Protein AF-A0A7S3ULX8-F1 (afdb_monomer)

Nearest PDB structures (foldseek):
  7aah-assembly1_A  TM=6.183E-01  e=1.134E-03  Homo sapiens

Secondary structure (DSSP, 8-state):
---B--TT-SS-HHHHHHHHHHHHHHHHHHHHHHSTT--HHHHHHHHHHHHHHHSSGGGS-TTEEEESSTTS-EEEEHHHHHHH-----S-B-SS-HHHHHHHHHHHHHHHHHHHHHHHHHH--S-GGGS-HHHHHHB-STT--

Structure (mmCIF, N/CA/C/O backbone):
data_AF-A0A7S3ULX8-F1
#
_entry.id   AF-A0A7S3ULX8-F1
#
loop_
_atom_site.group_PDB
_atom_site.id
_atom_site.type_symbol
_atom_site.label_atom_id
_atom_site.label_alt_id
_atom_site.label_comp_id
_atom_site.label_asym_id
_atom_site.label_entity_id
_atom_site.label_seq_id
_atom_site.pdbx_PDB_ins_code
_atom_site.Cartn_x
_atom_site.Cartn_y
_atom_site.Cartn_z
_atom_site.occupancy
_atom_site.B_iso_or_equiv
_atom_site.auth_seq_id
_atom_site.auth_comp_id
_atom_site.auth_asym_id
_atom_site.auth_atom_id
_atom_site.pdbx_PDB_model_num
ATOM 1 N N . THR A 1 1 ? 19.150 -7.665 5.035 1.00 39.44 1 THR A N 1
ATOM 2 C CA . THR A 1 1 ? 18.406 -7.518 3.768 1.00 39.44 1 THR A CA 1
ATOM 3 C C . THR A 1 1 ? 16.943 -7.687 4.092 1.00 39.44 1 THR A C 1
ATOM 5 O O . THR A 1 1 ? 16.585 -8.679 4.708 1.00 39.44 1 THR A O 1
ATOM 8 N N . TRP A 1 2 ? 16.139 -6.655 3.849 1.00 42.47 2 TRP A N 1
ATOM 9 C CA . TRP A 1 2 ? 14.707 -6.681 4.135 1.00 42.47 2 TRP A CA 1
ATOM 10 C C . TRP A 1 2 ? 14.035 -7.342 2.935 1.00 42.47 2 TRP A C 1
ATOM 12 O O . TRP A 1 2 ? 14.074 -6.782 1.847 1.00 42.47 2 TRP A O 1
ATOM 22 N N . SER A 1 3 ? 13.496 -8.545 3.108 1.00 50.56 3 SER A N 1
ATOM 23 C CA . SER A 1 3 ? 12.646 -9.168 2.094 1.00 50.56 3 SER A CA 1
ATOM 24 C C . SER A 1 3 ? 11.221 -8.703 2.348 1.00 50.56 3 SER A C 1
ATOM 26 O O . SER A 1 3 ? 10.629 -9.061 3.372 1.00 50.56 3 SER A O 1
ATOM 28 N N . CYS A 1 4 ? 10.683 -7.871 1.458 1.00 55.62 4 CYS A N 1
ATOM 29 C CA . CYS A 1 4 ? 9.253 -7.620 1.482 1.00 55.62 4 CYS A CA 1
ATOM 30 C C . CYS A 1 4 ? 8.582 -8.899 1.007 1.00 55.62 4 CYS A C 1
ATOM 32 O O . CYS A 1 4 ? 8.881 -9.388 -0.076 1.00 55.62 4 CYS A O 1
ATOM 34 N N . ALA A 1 5 ? 7.710 -9.457 1.834 1.00 52.78 5 ALA A N 1
ATOM 35 C CA . ALA A 1 5 ? 6.875 -10.579 1.443 1.00 52.78 5 ALA A CA 1
ATOM 36 C C . ALA A 1 5 ? 5.429 -10.092 1.384 1.00 52.78 5 ALA A C 1
ATOM 38 O O . ALA A 1 5 ? 4.630 -10.474 2.241 1.00 52.78 5 ALA A O 1
ATOM 39 N N . PRO A 1 6 ? 5.064 -9.203 0.443 1.00 52.69 6 PRO A N 1
ATOM 40 C CA . PRO A 1 6 ? 3.659 -9.086 0.135 1.00 52.69 6 PRO A CA 1
ATOM 41 C C . PRO A 1 6 ? 3.237 -10.430 -0.468 1.00 52.69 6 PRO A C 1
ATOM 43 O O . PRO A 1 6 ? 3.950 -11.022 -1.281 1.00 52.69 6 PRO A O 1
ATOM 46 N N . ALA A 1 7 ? 2.116 -10.956 0.005 1.00 51.59 7 ALA A N 1
ATOM 47 C CA . ALA A 1 7 ? 1.537 -12.179 -0.514 1.00 51.59 7 ALA A CA 1
ATOM 48 C C . ALA A 1 7 ? 1.473 -12.131 -2.050 1.00 51.59 7 ALA A C 1
ATOM 50 O O . ALA A 1 7 ? 0.890 -11.203 -2.598 1.00 51.59 7 ALA A O 1
ATOM 51 N N . GLN A 1 8 ? 2.121 -13.104 -2.704 1.00 55.31 8 GLN A N 1
ATOM 52 C CA . GLN A 1 8 ? 1.993 -13.460 -4.126 1.00 55.31 8 GLN A CA 1
ATOM 53 C C . GLN A 1 8 ? 1.651 -12.287 -5.066 1.00 55.31 8 GLN A C 1
ATOM 55 O O . GLN A 1 8 ? 0.631 -12.307 -5.752 1.00 55.31 8 GLN A O 1
ATOM 60 N N . LEU A 1 9 ? 2.497 -11.256 -5.102 1.00 63.50 9 LEU A N 1
ATOM 61 C CA . LEU A 1 9 ? 2.408 -10.249 -6.156 1.00 63.50 9 LEU A CA 1
ATOM 62 C C . LEU A 1 9 ? 3.102 -10.792 -7.404 1.00 63.50 9 LEU A C 1
ATOM 64 O O . LEU A 1 9 ? 4.244 -11.233 -7.317 1.00 63.50 9 LEU A O 1
ATOM 68 N N . ASP A 1 10 ? 2.441 -10.728 -8.561 1.00 68.56 10 ASP A N 1
ATOM 69 C CA . ASP A 1 10 ? 3.059 -11.005 -9.869 1.00 68.56 10 ASP A CA 1
ATOM 70 C C . ASP A 1 10 ? 3.913 -9.801 -10.317 1.00 68.56 10 ASP A C 1
ATOM 72 O O . ASP A 1 10 ? 3.664 -9.145 -11.328 1.00 68.56 10 ASP A O 1
ATOM 76 N N . LEU A 1 11 ? 4.869 -9.424 -9.465 1.00 78.38 11 LEU A N 1
ATOM 77 C CA . LEU A 1 11 ? 5.799 -8.313 -9.633 1.00 78.38 11 LEU A CA 1
ATOM 78 C C . LEU A 1 11 ? 7.205 -8.789 -9.262 1.00 78.38 11 LEU A C 1
ATOM 80 O O . LEU A 1 11 ? 7.367 -9.675 -8.426 1.00 78.38 11 LEU A O 1
ATOM 84 N N . ALA A 1 12 ? 8.227 -8.162 -9.846 1.00 82.00 12 ALA A N 1
ATOM 85 C CA . ALA A 1 12 ? 9.597 -8.334 -9.372 1.00 82.00 12 ALA A CA 1
ATOM 86 C C . ALA A 1 12 ? 9.720 -7.895 -7.896 1.00 82.00 12 ALA A C 1
ATOM 88 O O . ALA A 1 12 ? 8.992 -7.006 -7.450 1.00 82.00 12 ALA A O 1
ATOM 89 N N . ASP A 1 13 ? 10.623 -8.519 -7.132 1.00 81.38 13 ASP A N 1
ATOM 90 C CA . ASP A 1 13 ? 10.728 -8.343 -5.671 1.00 81.38 13 ASP A CA 1
ATOM 91 C C . ASP A 1 13 ? 10.905 -6.873 -5.232 1.00 81.38 13 ASP A C 1
ATOM 93 O O . ASP A 1 13 ? 10.345 -6.430 -4.226 1.00 81.38 13 ASP A O 1
ATOM 97 N N . ASP A 1 14 ? 11.667 -6.095 -5.998 1.00 80.69 14 ASP A N 1
ATOM 98 C CA . ASP A 1 14 ? 11.893 -4.658 -5.811 1.00 80.69 14 ASP A CA 1
ATOM 99 C C . ASP A 1 14 ? 10.612 -3.833 -6.024 1.00 80.69 14 ASP A C 1
ATOM 101 O O . ASP A 1 14 ? 10.243 -3.011 -5.176 1.00 80.69 14 ASP A O 1
ATOM 105 N N . LEU A 1 15 ? 9.870 -4.123 -7.094 1.00 85.81 15 LEU A N 1
ATOM 106 C CA . LEU A 1 15 ? 8.564 -3.524 -7.367 1.00 85.81 15 LEU A CA 1
ATOM 107 C C . LEU A 1 15 ? 7.519 -3.927 -6.332 1.00 85.81 15 LEU A C 1
ATOM 109 O O . LEU A 1 15 ? 6.707 -3.094 -5.936 1.00 85.81 15 LEU A O 1
ATOM 113 N N . ALA A 1 16 ? 7.552 -5.168 -5.855 1.00 86.00 16 ALA A N 1
ATOM 114 C CA . ALA A 1 16 ? 6.675 -5.650 -4.798 1.00 86.00 16 ALA A CA 1
ATOM 115 C C . ALA A 1 16 ? 6.927 -4.893 -3.479 1.00 86.00 16 ALA A C 1
ATOM 117 O O . ALA A 1 16 ? 5.981 -4.446 -2.823 1.00 86.00 16 ALA A O 1
ATOM 118 N N . CYS A 1 17 ? 8.198 -4.671 -3.122 1.00 84.88 17 CYS A N 1
ATOM 119 C CA . CYS A 1 17 ? 8.590 -3.820 -1.997 1.00 84.88 17 CYS A CA 1
ATOM 120 C C . CYS A 1 17 ? 8.087 -2.380 -2.155 1.00 84.88 17 CYS A C 1
ATOM 122 O O . CYS A 1 17 ? 7.455 -1.833 -1.244 1.00 84.88 17 CYS A O 1
ATOM 124 N N . SER A 1 18 ? 8.356 -1.772 -3.312 1.00 88.88 18 SER A N 1
ATOM 125 C CA . SER A 1 18 ? 7.958 -0.396 -3.609 1.00 88.88 18 SER A CA 1
ATOM 126 C C . SER A 1 18 ? 6.435 -0.229 -3.561 1.00 88.88 18 SER A C 1
ATOM 128 O O . SER A 1 18 ? 5.925 0.663 -2.875 1.00 88.88 18 SER A O 1
ATOM 130 N N . ALA A 1 19 ? 5.694 -1.154 -4.180 1.00 89.88 19 ALA A N 1
ATOM 131 C CA . ALA A 1 19 ? 4.239 -1.183 -4.147 1.00 89.88 19 ALA A CA 1
ATOM 132 C C . ALA A 1 19 ? 3.715 -1.292 -2.713 1.00 89.88 19 ALA A C 1
ATOM 134 O O . ALA A 1 19 ? 2.845 -0.517 -2.312 1.00 89.88 19 ALA A O 1
ATOM 135 N N . CYS A 1 20 ? 4.270 -2.195 -1.901 1.00 89.50 20 CYS A N 1
ATOM 136 C CA . CYS A 1 20 ? 3.836 -2.336 -0.518 1.00 89.50 20 CYS A CA 1
ATOM 137 C C . CYS A 1 20 ? 4.065 -1.055 0.297 1.00 89.50 20 CYS A C 1
ATOM 139 O O . CYS A 1 20 ? 3.160 -0.600 1.005 1.00 89.50 20 CYS A O 1
ATOM 141 N N . SER A 1 21 ? 5.239 -0.428 0.168 1.00 89.06 21 SER A N 1
ATOM 142 C CA . SER A 1 21 ? 5.529 0.844 0.840 1.00 89.06 21 SER A CA 1
ATOM 143 C C . SER A 1 21 ? 4.508 1.918 0.442 1.00 89.06 21 SER A C 1
ATOM 145 O O . SER A 1 21 ? 3.877 2.548 1.300 1.00 89.06 21 SER A O 1
ATOM 147 N N . PHE A 1 22 ? 4.234 2.046 -0.858 1.00 89.31 22 PHE A N 1
ATOM 148 C CA . PHE A 1 22 ? 3.279 3.016 -1.388 1.00 89.31 22 PHE A CA 1
ATOM 149 C C . PHE A 1 22 ? 1.849 2.763 -0.879 1.00 89.31 22 PHE A C 1
ATOM 151 O O . PHE A 1 22 ? 1.180 3.678 -0.379 1.00 89.31 22 PHE A O 1
ATOM 158 N N . VAL A 1 23 ? 1.382 1.511 -0.943 1.00 90.94 23 VAL A N 1
ATOM 159 C CA . VAL A 1 23 ? 0.063 1.099 -0.443 1.00 90.94 23 VAL A CA 1
ATOM 160 C C . VAL A 1 23 ? -0.056 1.358 1.055 1.00 90.94 23 VAL A C 1
ATOM 162 O O . VAL A 1 23 ? -1.022 1.988 1.497 1.00 90.94 23 VAL A O 1
ATOM 165 N N . SER A 1 24 ? 0.926 0.923 1.845 1.00 91.06 24 SER A N 1
ATOM 166 C CA . SER A 1 24 ? 0.898 1.063 3.304 1.00 91.06 24 SER A CA 1
ATOM 167 C C . SER A 1 24 ? 0.843 2.536 3.723 1.00 91.06 24 SER A C 1
ATOM 169 O O . SER A 1 24 ? 0.092 2.908 4.634 1.00 91.06 24 SER A O 1
ATOM 171 N N . ARG A 1 25 ? 1.551 3.414 2.999 1.00 89.19 25 ARG A N 1
ATOM 172 C CA . ARG A 1 25 ? 1.479 4.867 3.180 1.00 89.19 25 ARG A CA 1
ATOM 173 C C . ARG A 1 25 ? 0.088 5.410 2.858 1.00 89.19 25 ARG A C 1
ATOM 175 O O . ARG A 1 25 ? -0.437 6.186 3.662 1.00 89.19 25 ARG A O 1
ATOM 182 N N . SER A 1 26 ? -0.516 5.008 1.739 1.00 89.62 26 SER A N 1
ATOM 183 C CA . SER A 1 26 ? -1.876 5.422 1.354 1.00 89.62 26 SER A CA 1
ATOM 184 C C . SER A 1 26 ? -2.912 5.012 2.410 1.00 89.62 26 SER A C 1
ATOM 186 O O . SER A 1 26 ? -3.654 5.855 2.930 1.00 89.62 26 SER A O 1
ATOM 188 N N . MET A 1 27 ? -2.880 3.744 2.837 1.00 91.25 27 MET A N 1
ATOM 189 C CA . MET A 1 27 ? -3.739 3.219 3.902 1.00 91.25 27 MET A CA 1
ATOM 190 C C . MET A 1 27 ? -3.560 4.000 5.205 1.00 91.25 27 MET A C 1
ATOM 192 O O . MET A 1 27 ? -4.539 4.467 5.791 1.00 91.25 27 MET A O 1
ATOM 196 N N . ARG A 1 28 ? -2.311 4.222 5.640 1.00 91.00 28 ARG A N 1
ATOM 197 C CA . ARG A 1 28 ? -2.006 4.996 6.852 1.00 91.00 28 ARG A CA 1
ATOM 198 C C . ARG A 1 28 ? -2.611 6.395 6.800 1.00 91.00 28 ARG A C 1
ATOM 200 O O . ARG A 1 28 ? -3.170 6.848 7.800 1.00 91.00 28 ARG A O 1
ATOM 207 N N . LEU A 1 29 ? -2.490 7.099 5.674 1.00 89.25 29 LEU A N 1
ATOM 208 C CA . LEU A 1 29 ? -3.024 8.455 5.518 1.00 89.25 29 LEU A CA 1
ATOM 209 C C . LEU A 1 29 ? -4.558 8.473 5.591 1.00 89.25 29 LEU A C 1
ATOM 211 O O . LEU A 1 29 ? -5.134 9.308 6.301 1.00 89.25 29 LEU A O 1
ATOM 215 N N . LEU A 1 30 ? -5.226 7.523 4.934 1.00 90.81 30 LEU A N 1
ATOM 216 C CA . LEU A 1 30 ? -6.686 7.400 4.968 1.00 90.81 30 LEU A CA 1
ATOM 217 C C . LEU A 1 30 ? -7.202 7.033 6.363 1.00 90.81 30 LEU A C 1
ATOM 219 O O . LEU A 1 30 ? -8.062 7.733 6.904 1.00 90.81 30 LEU A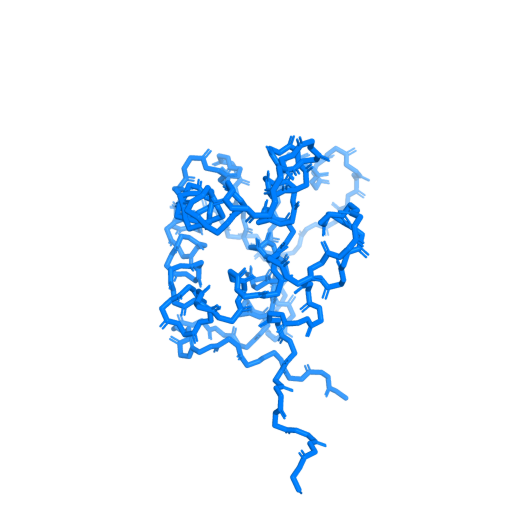 O 1
ATOM 223 N N . LEU A 1 31 ? -6.625 6.012 6.996 1.00 91.06 31 LEU A N 1
ATOM 224 C CA . LEU A 1 31 ? -6.982 5.610 8.357 1.00 91.06 31 LEU A CA 1
ATOM 225 C C . LEU A 1 31 ? -6.732 6.747 9.360 1.00 91.06 31 LEU A C 1
ATOM 227 O O . LEU A 1 31 ? -7.594 7.064 10.178 1.00 91.06 31 LEU A O 1
ATOM 231 N N . SER A 1 32 ? -5.579 7.418 9.275 1.00 88.75 32 SER A N 1
ATOM 232 C CA . SER A 1 32 ? -5.211 8.533 10.160 1.00 88.75 32 SER A CA 1
ATOM 233 C C . SER A 1 32 ? -6.163 9.720 10.040 1.00 88.75 32 SER A C 1
ATOM 235 O O . SER A 1 32 ? -6.533 10.309 11.056 1.00 88.75 32 SER A O 1
ATOM 237 N N . SER A 1 33 ? -6.562 10.080 8.818 1.00 88.81 33 SER A N 1
ATOM 238 C CA . SER A 1 33 ? -7.432 11.237 8.579 1.00 88.81 33 SER A CA 1
ATOM 239 C C . SER A 1 33 ? -8.885 10.971 8.971 1.00 88.81 33 SER A C 1
ATOM 241 O O . SER A 1 33 ? -9.540 11.860 9.513 1.00 88.81 33 SER A O 1
ATOM 243 N N . LYS A 1 34 ? -9.390 9.752 8.746 1.00 89.12 34 LYS A N 1
ATOM 244 C CA . LYS A 1 34 ? -10.813 9.428 8.924 1.00 89.12 34 LYS A CA 1
ATOM 245 C C . LYS A 1 34 ? -11.155 8.804 10.279 1.00 89.12 34 LYS A C 1
ATOM 247 O O . LYS A 1 34 ? -12.296 8.926 10.715 1.00 89.12 34 LYS A O 1
ATOM 252 N N . LEU A 1 35 ? -10.189 8.199 10.979 1.00 87.25 35 LEU A N 1
ATOM 253 C CA . LEU A 1 35 ? -10.419 7.540 12.276 1.00 87.25 35 LEU A CA 1
ATOM 254 C C . LEU A 1 35 ? -9.908 8.331 13.489 1.00 87.25 35 LEU A C 1
ATOM 256 O O . LEU A 1 35 ? -10.016 7.849 14.615 1.00 87.25 35 LEU A O 1
ATOM 260 N N . LYS A 1 36 ? -9.374 9.547 13.292 1.00 77.12 36 LYS A N 1
ATOM 261 C CA . LYS A 1 36 ? -8.743 10.365 14.349 1.00 77.12 36 LYS A CA 1
ATOM 262 C C . LYS A 1 36 ? -9.610 10.552 15.603 1.00 77.12 36 LYS A C 1
ATOM 264 O O . LYS A 1 36 ? -9.070 10.558 16.703 1.00 77.12 36 LYS A O 1
ATOM 269 N N . TYR A 1 37 ? -10.925 10.691 15.433 1.00 75.06 37 TYR A N 1
ATOM 270 C CA . TYR A 1 37 ? -11.879 11.000 16.508 1.00 75.06 37 TYR A CA 1
ATOM 271 C C . TYR A 1 37 ? -12.949 9.919 16.697 1.00 75.06 37 TYR A C 1
ATOM 273 O O . TYR A 1 37 ? -13.985 10.173 17.304 1.00 75.06 37 TYR A O 1
ATOM 281 N N . LYS A 1 38 ? -12.730 8.724 16.139 1.00 78.56 38 LYS A N 1
ATOM 282 C CA . LYS A 1 38 ? -13.711 7.638 16.186 1.00 78.56 38 LYS A CA 1
ATOM 283 C C . LYS A 1 38 ? -13.532 6.785 17.434 1.00 78.56 38 LYS A C 1
ATOM 285 O O . LYS A 1 38 ? -12.404 6.475 17.830 1.00 78.56 38 LYS A O 1
ATOM 290 N N . ASN A 1 39 ? -14.653 6.411 18.048 1.00 77.62 39 ASN A N 1
ATOM 291 C CA . ASN A 1 39 ? -14.655 5.495 19.184 1.00 77.62 39 ASN A CA 1
ATOM 292 C C . ASN A 1 39 ? -14.323 4.059 18.720 1.00 77.62 39 ASN A C 1
ATOM 294 O O . ASN A 1 39 ? -14.257 3.771 17.524 1.00 77.62 39 ASN A O 1
ATOM 298 N N . LYS A 1 40 ? -14.067 3.145 19.663 1.00 76.06 40 LYS A N 1
ATOM 299 C CA . LYS A 1 40 ? -13.604 1.785 19.341 1.00 76.06 40 LYS A CA 1
ATOM 300 C C . LYS A 1 40 ? -14.615 0.990 18.502 1.00 76.06 40 LYS A C 1
ATOM 302 O O . LYS A 1 40 ? -14.192 0.310 17.574 1.00 76.06 40 LYS A O 1
ATOM 307 N N . SER A 1 41 ? -15.913 1.099 18.790 1.00 80.62 41 SER A N 1
ATOM 308 C CA . SER A 1 41 ? -16.964 0.368 18.066 1.00 80.62 41 SER A CA 1
ATOM 309 C C . SER A 1 41 ? -17.158 0.865 16.630 1.00 80.62 41 SER A C 1
ATOM 311 O O . SER A 1 41 ? -17.548 0.091 15.764 1.00 80.62 41 SER A O 1
ATOM 313 N N . GLU A 1 42 ? -16.838 2.128 16.344 1.00 83.19 42 GLU A N 1
ATOM 314 C CA . GLU A 1 42 ? -16.872 2.677 14.986 1.00 83.19 42 GLU A CA 1
ATOM 315 C C . GLU A 1 42 ? -15.604 2.372 14.174 1.00 83.19 42 GLU A C 1
ATOM 317 O O . GLU A 1 42 ? -15.635 2.455 12.944 1.00 83.19 42 GLU A O 1
ATOM 322 N N . LYS A 1 43 ? -14.471 2.075 14.821 1.00 84.75 43 LYS A N 1
ATOM 323 C CA . LYS A 1 43 ? -13.178 1.933 14.135 1.00 84.75 43 LYS A CA 1
ATOM 324 C C . LYS A 1 43 ? -13.137 0.738 13.186 1.00 84.75 43 LYS A C 1
ATOM 326 O O . LYS A 1 43 ? -12.714 0.925 12.052 1.00 84.75 43 LYS A O 1
ATOM 331 N N . GLY A 1 44 ? -13.590 -0.440 13.613 1.00 86.81 44 GLY A N 1
ATOM 332 C CA . GLY A 1 44 ? -13.504 -1.673 12.821 1.00 86.81 44 GLY A CA 1
ATOM 333 C C . GLY A 1 44 ? -14.246 -1.608 11.480 1.00 86.81 44 GLY A C 1
ATOM 334 O O . GLY A 1 44 ? -13.610 -1.711 10.427 1.00 86.81 44 GLY A O 1
ATOM 335 N N . PRO A 1 45 ? -15.572 -1.357 11.474 1.00 89.19 45 PRO A N 1
ATOM 336 C CA . PRO A 1 45 ? -16.349 -1.275 10.236 1.00 89.19 45 PRO A CA 1
ATOM 337 C C . PRO A 1 45 ? -15.863 -0.168 9.292 1.00 89.19 45 PRO A C 1
ATOM 339 O O . PRO A 1 45 ? -15.791 -0.363 8.077 1.00 89.19 45 PRO A O 1
ATOM 342 N N . ASN A 1 46 ? -15.477 0.991 9.840 1.00 90.19 46 ASN A N 1
ATOM 343 C CA . ASN A 1 46 ? -14.935 2.078 9.029 1.00 90.19 46 ASN A CA 1
ATOM 344 C C . ASN A 1 46 ? -13.541 1.749 8.486 1.00 90.19 46 ASN A C 1
ATOM 346 O O . ASN A 1 46 ? -13.243 2.132 7.359 1.00 90.19 46 ASN A O 1
ATOM 350 N N . ALA A 1 47 ? -12.698 1.035 9.238 1.00 92.50 47 ALA A N 1
ATOM 351 C CA . ALA A 1 47 ? -11.378 0.626 8.774 1.00 92.50 47 ALA A CA 1
ATOM 352 C C . ALA A 1 47 ? -11.481 -0.243 7.517 1.00 92.50 47 ALA A C 1
ATOM 354 O O . ALA A 1 47 ? -10.866 0.115 6.521 1.00 92.50 47 ALA A O 1
ATOM 355 N N . ARG A 1 48 ? -12.322 -1.289 7.507 1.00 94.25 48 ARG A N 1
ATOM 356 C CA . ARG A 1 48 ? -12.528 -2.139 6.311 1.00 94.25 48 ARG A CA 1
ATOM 357 C C . ARG A 1 48 ? -12.908 -1.326 5.080 1.00 94.25 48 ARG A C 1
ATOM 359 O O . ARG A 1 48 ? -12.273 -1.421 4.032 1.00 94.25 48 ARG A O 1
ATOM 366 N N . LYS A 1 49 ? -13.904 -0.447 5.226 1.00 93.81 49 LYS A N 1
ATOM 367 C CA . LYS A 1 49 ? -14.330 0.435 4.134 1.00 93.81 49 LYS A CA 1
ATOM 368 C C . LYS A 1 49 ? -13.180 1.318 3.640 1.00 93.81 49 LYS A C 1
ATOM 370 O O . LYS A 1 49 ? -12.967 1.424 2.437 1.00 93.81 49 LYS A O 1
ATOM 375 N N . LEU A 1 50 ? -12.434 1.934 4.557 1.00 93.69 50 LEU A N 1
ATOM 376 C CA . LEU A 1 50 ? -11.315 2.818 4.226 1.00 93.69 50 LEU A CA 1
ATOM 377 C C . LEU A 1 50 ? -10.153 2.081 3.561 1.00 93.69 50 LEU A C 1
ATOM 379 O O . LEU A 1 50 ? -9.509 2.653 2.688 1.00 93.69 50 LEU A O 1
ATOM 383 N N . LEU A 1 51 ? -9.896 0.836 3.958 1.00 93.75 51 LEU A N 1
ATOM 384 C CA . LEU A 1 51 ? -8.883 -0.022 3.355 1.00 93.75 51 LEU A CA 1
ATOM 385 C C . LEU 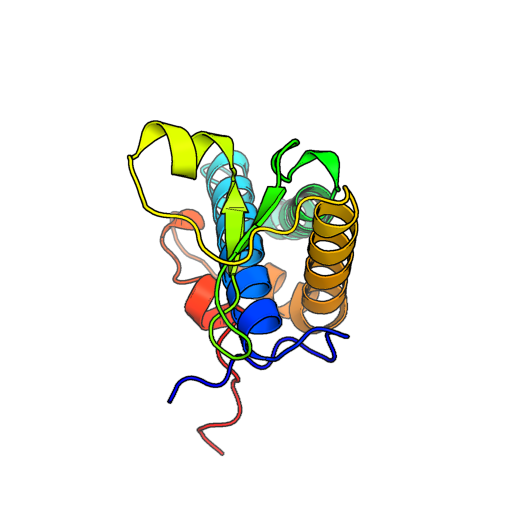A 1 51 ? -9.242 -0.347 1.905 1.00 93.75 51 LEU A C 1
ATOM 387 O O . LEU A 1 51 ? -8.441 -0.098 1.010 1.00 93.75 51 LEU A O 1
ATOM 391 N N . ARG A 1 52 ? -10.476 -0.790 1.645 1.00 93.00 52 ARG A N 1
ATOM 392 C CA . ARG A 1 52 ? -10.949 -1.034 0.273 1.00 93.00 52 ARG A CA 1
ATOM 393 C C . ARG A 1 52 ? -10.979 0.261 -0.555 1.00 93.00 52 ARG A C 1
ATOM 395 O O . ARG A 1 52 ? -10.609 0.248 -1.725 1.00 93.00 52 ARG A O 1
ATOM 402 N N . ASP A 1 53 ? -11.329 1.396 0.057 1.00 92.19 53 ASP A N 1
ATOM 403 C CA . ASP A 1 53 ? -11.238 2.721 -0.574 1.00 92.19 53 ASP A CA 1
ATOM 404 C C . ASP A 1 53 ? -9.793 3.160 -0.867 1.00 92.19 53 ASP A C 1
ATOM 406 O O . ASP A 1 53 ? -9.604 4.004 -1.742 1.00 92.19 53 ASP A O 1
ATOM 410 N N . ALA A 1 54 ? -8.793 2.650 -0.141 1.00 91.94 54 ALA A N 1
ATOM 411 C CA . ALA A 1 54 ? -7.374 2.929 -0.377 1.00 91.94 54 ALA A CA 1
ATOM 412 C C . ALA A 1 54 ? -6.827 2.182 -1.601 1.00 91.94 54 ALA A C 1
ATOM 414 O O . ALA A 1 54 ? -5.882 2.665 -2.218 1.00 91.94 54 ALA A O 1
ATOM 415 N N . CYS A 1 55 ? -7.443 1.049 -1.956 1.00 93.31 55 CYS A N 1
ATOM 416 C CA . CYS A 1 55 ? -7.074 0.232 -3.113 1.00 93.31 55 CYS A CA 1
ATOM 417 C C . CYS A 1 55 ? -7.772 0.635 -4.414 1.00 93.31 55 CYS A C 1
ATOM 419 O O . CYS A 1 55 ? -7.567 0.002 -5.447 1.00 93.31 55 CYS A O 1
ATOM 421 N N . LYS A 1 56 ? -8.633 1.658 -4.396 1.00 92.06 56 LYS A N 1
ATOM 422 C CA . LYS A 1 56 ? -9.235 2.156 -5.633 1.00 92.06 56 LYS A CA 1
ATOM 423 C C . LYS A 1 56 ? -8.158 2.776 -6.514 1.00 92.06 56 LYS A C 1
ATOM 425 O O . LYS A 1 56 ? -7.291 3.502 -6.044 1.00 92.06 56 LYS A O 1
ATOM 430 N N . GLU A 1 57 ? -8.247 2.511 -7.809 1.00 90.06 57 GLU A N 1
ATOM 431 C CA . GLU A 1 57 ? -7.236 2.935 -8.775 1.00 90.06 57 GLU A CA 1
ATOM 432 C C . GLU A 1 57 ? -7.061 4.465 -8.817 1.00 90.06 57 GLU A C 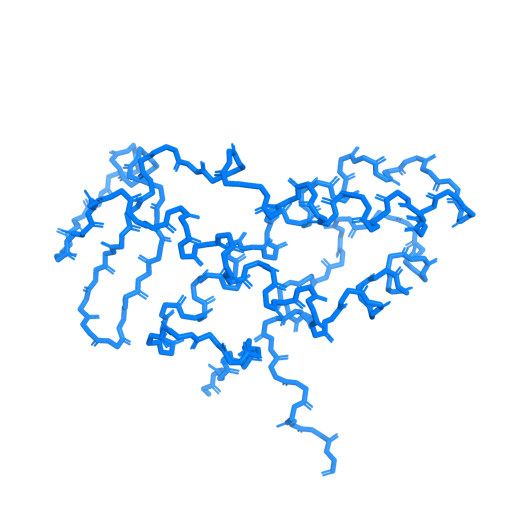1
ATOM 434 O O . GLU A 1 57 ? -5.963 4.976 -9.032 1.00 90.06 57 GLU A O 1
ATOM 439 N N . ASP A 1 58 ? -8.140 5.216 -8.579 1.00 88.81 58 ASP A N 1
ATOM 440 C CA . ASP A 1 58 ? -8.187 6.686 -8.479 1.00 88.81 58 ASP A CA 1
ATOM 441 C C . ASP A 1 58 ? -7.475 7.268 -7.249 1.00 88.81 58 ASP A C 1
ATOM 443 O O . ASP A 1 58 ? -7.331 8.485 -7.145 1.00 88.81 58 ASP A O 1
ATOM 447 N N . ARG A 1 59 ? -6.986 6.421 -6.336 1.00 89.38 59 ARG A N 1
ATOM 4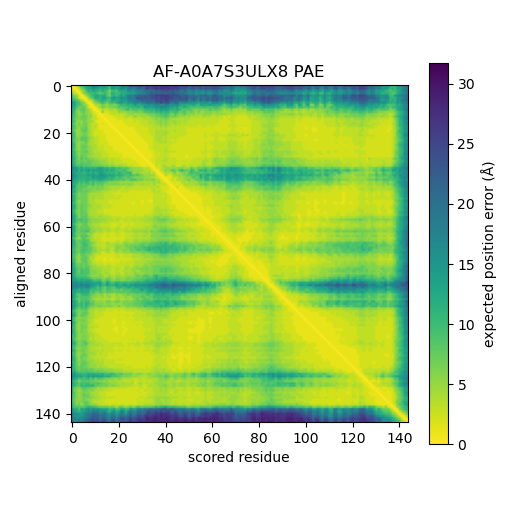48 C CA . ARG A 1 59 ? -6.119 6.833 -5.225 1.00 89.38 59 ARG A CA 1
ATOM 449 C C . ARG A 1 59 ? -4.663 6.989 -5.615 1.00 89.38 59 ARG A C 1
ATOM 451 O O . ARG A 1 59 ? -3.924 7.640 -4.879 1.00 89.38 59 ARG A O 1
ATOM 458 N N . TYR A 1 60 ? -4.252 6.374 -6.715 1.00 90.19 60 TYR A N 1
ATOM 459 C CA . TYR A 1 60 ? -2.878 6.442 -7.184 1.00 90.19 60 TYR A CA 1
ATOM 460 C C . TYR A 1 60 ? -2.697 7.629 -8.135 1.00 90.19 60 TYR A C 1
ATOM 462 O O . TYR A 1 60 ? -3.643 7.974 -8.853 1.00 90.19 60 TYR A O 1
ATOM 470 N N . PRO A 1 61 ? -1.499 8.244 -8.164 1.00 90.25 61 PRO A N 1
ATOM 471 C CA . PRO A 1 61 ? -1.182 9.320 -9.093 1.00 90.25 61 PRO A CA 1
ATOM 472 C C . PRO A 1 61 ? -1.546 8.964 -10.533 1.00 90.25 61 PRO A C 1
ATOM 474 O O . PRO A 1 61 ? -1.312 7.844 -10.989 1.00 90.25 61 PRO A O 1
ATOM 477 N N . SER A 1 62 ? -2.102 9.927 -11.268 1.00 90.00 62 SER A N 1
ATOM 478 C CA . SER A 1 62 ? -2.439 9.739 -12.684 1.00 90.00 62 SER A CA 1
ATOM 479 C C . SER A 1 62 ? -1.198 9.493 -13.545 1.00 90.00 62 SER A C 1
ATOM 481 O O . SER A 1 62 ? -1.290 8.786 -14.543 1.00 90.00 62 SER A O 1
ATOM 483 N N . GLN A 1 63 ? -0.049 10.036 -13.134 1.00 90.31 63 GLN A N 1
ATOM 484 C CA . GLN A 1 63 ? 1.253 9.863 -13.780 1.00 90.31 63 GLN A CA 1
ATOM 485 C C . GLN A 1 63 ? 2.167 8.947 -12.956 1.00 90.31 63 GLN A C 1
ATOM 487 O O . GLN A 1 63 ? 3.337 9.251 -12.730 1.00 90.31 63 GLN A O 1
ATOM 492 N N . LEU A 1 64 ? 1.621 7.832 -12.467 1.00 92.56 64 LEU A N 1
ATOM 493 C CA . LEU A 1 64 ? 2.421 6.817 -11.796 1.00 92.56 64 LEU A CA 1
ATOM 494 C C . LEU A 1 64 ? 3.337 6.117 -12.812 1.00 92.56 64 LEU A C 1
ATOM 496 O O . LEU A 1 64 ? 2.868 5.619 -13.836 1.00 92.56 64 LEU A O 1
ATOM 500 N N . ALA A 1 65 ? 4.630 6.069 -12.512 1.00 92.56 65 ALA A N 1
ATOM 501 C CA . ALA A 1 65 ? 5.659 5.466 -13.347 1.00 92.56 65 ALA A CA 1
ATOM 502 C C . ALA A 1 65 ? 6.458 4.423 -12.565 1.00 92.56 65 ALA A C 1
ATOM 504 O O . ALA A 1 65 ? 6.464 4.423 -11.336 1.00 92.56 65 ALA A O 1
ATOM 505 N N . VAL A 1 66 ? 7.155 3.558 -13.296 1.00 92.44 66 VAL A N 1
ATOM 506 C CA . VAL A 1 66 ? 8.240 2.727 -12.770 1.00 92.44 66 VAL A CA 1
ATOM 507 C C . VAL A 1 66 ? 9.561 3.302 -13.258 1.00 92.44 66 VAL A C 1
ATOM 509 O O . VAL A 1 66 ? 9.669 3.660 -14.428 1.00 92.44 66 VAL A O 1
ATOM 512 N N . ILE A 1 67 ? 10.557 3.403 -12.384 1.00 91.56 67 ILE A N 1
ATOM 513 C CA . ILE A 1 67 ? 11.903 3.887 -12.723 1.00 91.56 67 ILE A CA 1
ATOM 514 C C . ILE A 1 67 ? 12.962 2.924 -12.187 1.00 91.56 67 ILE A C 1
ATOM 516 O O . ILE A 1 67 ? 12.662 2.135 -11.295 1.00 91.56 67 ILE A O 1
ATOM 520 N N . GLY A 1 68 ? 14.194 3.013 -12.691 1.00 89.25 68 GLY A N 1
ATOM 521 C CA . GLY A 1 68 ? 15.344 2.272 -12.166 1.00 89.25 68 GLY A CA 1
ATOM 522 C C . GLY A 1 68 ? 15.747 1.037 -12.978 1.00 89.25 68 GLY A C 1
ATOM 523 O O . GLY A 1 68 ? 15.072 0.610 -13.913 1.00 89.25 68 GLY A O 1
ATOM 524 N N . ASP A 1 69 ? 16.909 0.482 -12.639 1.00 87.44 69 ASP A N 1
ATOM 525 C CA . ASP 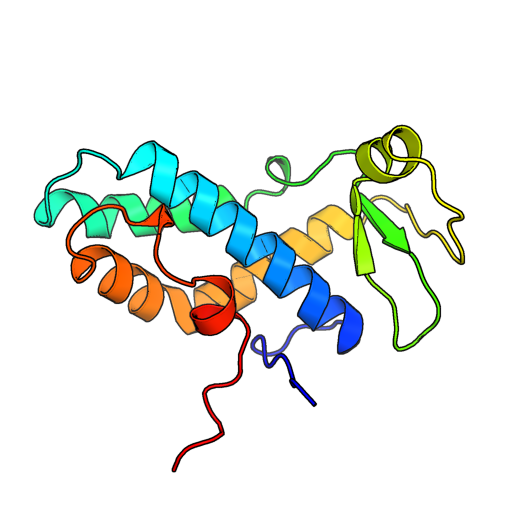A 1 69 ? 17.443 -0.739 -13.252 1.00 87.44 69 ASP A CA 1
ATOM 526 C C . ASP A 1 69 ? 16.752 -1.997 -12.695 1.00 87.44 69 ASP A C 1
ATOM 528 O O . ASP A 1 69 ? 16.265 -1.965 -11.563 1.00 87.44 69 ASP A O 1
ATOM 532 N N . PRO A 1 70 ? 16.750 -3.129 -13.428 1.00 81.19 70 PRO A N 1
ATOM 533 C CA . PRO A 1 70 ? 16.259 -4.404 -12.905 1.00 81.19 70 PRO A CA 1
ATOM 534 C C . PRO A 1 70 ? 16.889 -4.756 -11.546 1.00 81.19 70 PRO A C 1
ATOM 536 O O . PRO A 1 70 ? 18.114 -4.752 -11.402 1.00 81.19 70 PRO A O 1
ATOM 539 N N . GLY A 1 71 ? 16.058 -5.059 -10.546 1.00 80.38 71 GLY A N 1
ATOM 540 C CA . GLY A 1 71 ? 16.485 -5.316 -9.165 1.00 80.38 71 GLY A CA 1
ATOM 541 C C . GLY A 1 71 ? 16.606 -4.059 -8.291 1.00 80.38 71 GLY A C 1
ATOM 542 O O . GLY A 1 71 ? 16.981 -4.164 -7.121 1.00 80.38 71 GLY A O 1
ATOM 543 N N . LYS A 1 72 ? 16.326 -2.874 -8.846 1.00 85.56 72 LYS A N 1
ATOM 544 C CA . LYS A 1 72 ? 16.244 -1.575 -8.157 1.00 85.56 72 LYS A CA 1
ATOM 545 C C . LYS A 1 72 ? 15.078 -0.725 -8.676 1.00 85.56 72 LYS A C 1
ATOM 547 O O . LYS A 1 72 ? 15.145 0.502 -8.633 1.00 85.56 72 LYS A O 1
ATOM 552 N N . GLN A 1 73 ? 14.051 -1.363 -9.216 1.00 89.19 73 GLN A N 1
ATOM 553 C CA . GLN A 1 73 ? 12.895 -0.692 -9.772 1.00 89.19 73 GLN A CA 1
ATOM 554 C C . GLN A 1 73 ? 11.952 -0.217 -8.667 1.00 89.19 73 GLN A C 1
ATOM 556 O O . GLN A 1 73 ? 11.737 -0.904 -7.667 1.00 89.19 73 GLN A O 1
ATOM 561 N N . GLU A 1 74 ? 11.346 0.950 -8.866 1.00 90.44 74 GLU A N 1
ATOM 562 C CA . GLU A 1 74 ? 10.386 1.519 -7.921 1.00 90.44 74 GLU A CA 1
ATOM 563 C C . GLU A 1 74 ? 9.232 2.242 -8.619 1.00 90.44 74 GLU A C 1
ATOM 565 O O . GLU A 1 74 ? 9.396 2.822 -9.694 1.00 90.44 74 GLU A O 1
ATOM 570 N N . PHE A 1 75 ? 8.059 2.215 -7.982 1.00 91.56 75 PHE A N 1
ATOM 571 C CA . PHE A 1 75 ? 6.907 3.027 -8.350 1.00 91.56 75 PHE A CA 1
ATOM 572 C C . PHE A 1 75 ? 7.070 4.455 -7.827 1.00 91.56 75 PHE A C 1
ATOM 574 O O . PHE A 1 75 ? 7.282 4.671 -6.633 1.00 91.56 75 PHE A O 1
ATOM 581 N N . VAL A 1 76 ? 6.885 5.439 -8.704 1.00 91.12 76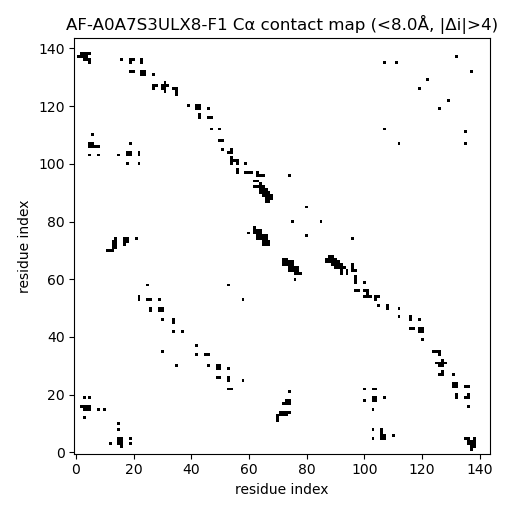 VAL A N 1
ATOM 582 C CA . VAL A 1 76 ? 7.014 6.866 -8.383 1.00 91.12 76 VAL A CA 1
ATOM 583 C C . VAL A 1 76 ? 5.891 7.687 -9.003 1.00 91.12 76 VAL A C 1
ATOM 585 O O . VAL A 1 76 ? 5.381 7.362 -10.075 1.00 91.12 76 VAL A O 1
ATOM 588 N N . ASP A 1 77 ? 5.524 8.786 -8.346 1.00 91.06 77 ASP A N 1
ATOM 589 C CA . ASP A 1 77 ? 4.752 9.845 -8.993 1.00 91.06 77 ASP A CA 1
ATOM 590 C C . ASP A 1 77 ? 5.696 10.670 -9.873 1.00 91.06 77 ASP A C 1
ATOM 592 O O . ASP A 1 77 ? 6.616 11.326 -9.379 1.00 91.06 77 ASP A O 1
ATOM 596 N N . PHE A 1 78 ? 5.482 10.634 -11.186 1.00 89.31 78 PHE A N 1
ATOM 597 C CA . PHE A 1 78 ? 6.308 11.378 -12.127 1.00 89.31 78 PHE A CA 1
ATOM 598 C C . PHE A 1 78 ? 6.303 12.886 -11.865 1.00 89.31 78 PHE A C 1
ATOM 600 O O . PHE A 1 78 ? 7.343 13.523 -12.032 1.00 89.31 78 PHE A O 1
ATOM 607 N N . GLN A 1 79 ? 5.180 13.468 -11.425 1.00 88.94 79 GLN A N 1
ATOM 608 C CA . GLN A 1 79 ? 5.144 14.899 -11.110 1.00 88.94 79 GLN A CA 1
ATOM 609 C C . GLN A 1 79 ? 6.059 15.219 -9.932 1.00 88.94 79 GLN A C 1
ATOM 611 O O . GLN A 1 79 ? 6.832 16.173 -10.004 1.00 88.94 79 GLN A O 1
ATOM 616 N N . ASP A 1 80 ? 6.031 14.399 -8.880 1.00 88.25 80 ASP A N 1
ATOM 617 C CA . ASP A 1 80 ? 6.909 14.579 -7.722 1.00 88.25 80 ASP A CA 1
ATOM 618 C C . ASP A 1 80 ? 8.384 14.434 -8.108 1.00 88.25 80 ASP A C 1
ATOM 620 O O . ASP A 1 80 ? 9.220 15.209 -7.641 1.00 88.25 80 ASP A O 1
ATOM 624 N N . VAL A 1 81 ? 8.722 13.486 -8.983 1.00 88.25 81 VAL A N 1
ATOM 625 C CA . VAL A 1 81 ? 10.102 13.302 -9.459 1.00 88.25 81 VAL A CA 1
ATOM 626 C C . VAL A 1 81 ? 10.584 14.517 -10.255 1.00 88.25 81 VAL A C 1
ATOM 628 O O . VAL A 1 81 ? 11.682 15.018 -10.008 1.00 88.25 81 VAL A O 1
ATOM 631 N N . MET A 1 82 ? 9.753 15.038 -11.161 1.00 86.75 82 MET A N 1
ATOM 632 C CA . MET A 1 82 ? 10.084 16.233 -11.943 1.00 86.75 82 MET A CA 1
ATOM 633 C C . MET A 1 82 ? 10.199 17.487 -11.066 1.00 86.75 82 MET A C 1
ATOM 635 O O . MET A 1 82 ? 11.093 18.302 -11.282 1.00 86.75 82 MET A O 1
ATOM 639 N N . ASN A 1 83 ? 9.336 17.627 -10.056 1.00 88.75 83 ASN A N 1
ATOM 640 C CA . ASN A 1 83 ? 9.331 18.772 -9.142 1.00 88.75 83 ASN A CA 1
ATOM 641 C C . ASN A 1 83 ? 10.540 18.791 -8.198 1.00 88.75 83 ASN A C 1
ATOM 643 O O . ASN A 1 83 ? 11.036 19.864 -7.861 1.00 88.75 83 ASN A O 1
ATOM 647 N N . ASN A 1 84 ? 11.010 17.621 -7.758 1.00 85.12 84 ASN A N 1
ATOM 648 C CA . ASN A 1 84 ? 12.112 17.521 -6.799 1.00 85.12 84 ASN A CA 1
ATOM 649 C C . ASN A 1 84 ? 13.503 17.544 -7.450 1.00 85.12 84 ASN A C 1
ATOM 651 O O . ASN A 1 84 ? 14.493 17.653 -6.732 1.00 85.12 84 ASN A O 1
ATOM 655 N N . GLY A 1 85 ? 13.579 17.485 -8.785 1.00 75.19 85 GLY A N 1
ATOM 656 C CA . GLY A 1 85 ? 14.833 17.504 -9.531 1.00 75.19 85 GLY A CA 1
ATOM 657 C C . GLY A 1 85 ? 15.642 16.223 -9.319 1.00 75.19 85 GLY A C 1
ATOM 658 O O . GLY A 1 85 ? 16.334 16.059 -8.319 1.00 75.19 85 GLY A O 1
ATOM 659 N N . GLY A 1 86 ? 15.591 15.311 -10.289 1.00 71.19 86 GLY A N 1
ATOM 660 C CA . GLY A 1 86 ? 16.353 14.067 -10.255 1.00 71.19 86 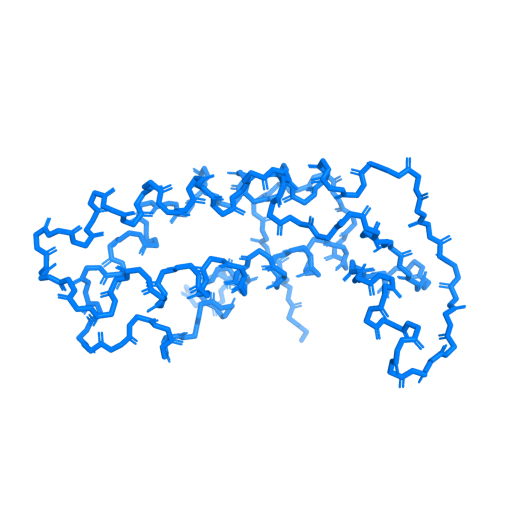GLY A CA 1
ATOM 661 C C . GLY A 1 86 ? 16.594 13.506 -11.650 1.00 71.19 86 GLY A C 1
ATOM 662 O O . GLY A 1 86 ? 15.819 13.747 -12.576 1.00 71.19 86 GLY A O 1
ATOM 663 N N . THR A 1 87 ? 17.683 12.756 -11.805 1.00 76.56 87 THR A N 1
ATOM 664 C CA . THR A 1 87 ? 17.920 11.977 -13.023 1.00 76.56 87 THR A CA 1
ATOM 665 C C . THR A 1 87 ? 17.069 10.722 -12.959 1.00 76.56 87 THR A C 1
ATOM 667 O O . THR A 1 87 ? 17.230 9.920 -12.042 1.00 76.56 87 THR A O 1
ATOM 670 N N . VAL A 1 88 ? 16.197 10.534 -13.947 1.00 81.62 88 VAL A N 1
ATOM 671 C CA . VAL A 1 88 ? 15.431 9.298 -14.076 1.00 81.62 88 VAL A CA 1
ATOM 672 C C . VAL A 1 88 ? 16.073 8.387 -15.107 1.00 81.62 88 VAL A C 1
ATOM 674 O O . VAL A 1 88 ? 16.335 8.804 -16.234 1.00 81.62 88 VAL A O 1
ATOM 677 N N . THR A 1 89 ? 16.287 7.130 -14.733 1.00 84.00 89 THR A N 1
ATOM 678 C CA . THR A 1 89 ? 16.721 6.068 -15.642 1.00 84.00 89 THR A CA 1
ATOM 679 C C . THR A 1 89 ? 15.590 5.066 -15.859 1.00 84.00 89 THR A C 1
ATOM 681 O O . THR A 1 89 ? 14.788 4.819 -14.958 1.00 84.00 89 THR A O 1
ATOM 684 N N . ASN A 1 90 ? 15.517 4.507 -17.073 1.00 85.00 90 ASN A N 1
ATOM 685 C CA . ASN A 1 90 ? 14.608 3.414 -17.447 1.00 85.00 90 ASN A CA 1
ATOM 686 C C . ASN A 1 90 ? 13.142 3.631 -17.031 1.00 85.00 90 ASN A C 1
ATOM 688 O O . ASN A 1 90 ? 12.493 2.739 -16.489 1.00 85.00 90 ASN A O 1
ATOM 692 N N . MET A 1 91 ? 12.622 4.835 -17.278 1.00 88.69 91 MET A N 1
ATOM 693 C CA . MET A 1 91 ? 11.240 5.173 -16.953 1.00 88.69 91 MET A CA 1
ATOM 694 C C . MET A 1 91 ? 10.253 4.401 -17.830 1.00 88.69 91 MET A C 1
ATOM 696 O O . MET A 1 91 ? 10.322 4.457 -19.058 1.00 88.69 91 MET A O 1
ATOM 700 N N . VAL A 1 92 ? 9.275 3.768 -17.191 1.00 88.88 92 VAL A N 1
ATOM 701 C CA . VAL A 1 92 ? 8.125 3.132 -17.831 1.00 88.88 92 VAL A CA 1
ATOM 702 C C . VAL A 1 92 ? 6.845 3.780 -17.310 1.00 88.88 92 VAL A C 1
ATOM 704 O O . VAL A 1 92 ? 6.560 3.754 -16.114 1.00 88.88 92 VAL A O 1
ATOM 707 N N . MET A 1 93 ? 6.064 4.356 -18.224 1.00 86.12 93 MET A N 1
ATOM 708 C CA . MET A 1 93 ? 4.763 4.973 -17.951 1.00 86.12 93 MET A CA 1
ATOM 709 C C . MET A 1 93 ? 3.791 4.597 -19.076 1.00 86.12 93 MET A C 1
ATOM 711 O O . MET A 1 93 ? 3.487 5.396 -19.958 1.00 86.12 93 MET A O 1
ATOM 715 N N . ASP A 1 94 ? 3.354 3.339 -19.082 1.00 86.38 94 ASP A N 1
ATOM 716 C CA . ASP A 1 94 ? 2.451 2.783 -20.104 1.00 86.38 94 ASP A CA 1
ATOM 717 C C . ASP A 1 94 ? 0.976 2.751 -19.657 1.00 86.38 94 ASP A C 1
ATOM 719 O O . ASP A 1 94 ? 0.115 2.231 -20.365 1.00 86.38 94 ASP A O 1
ATOM 723 N N . GLY A 1 95 ? 0.679 3.315 -18.481 1.00 81.62 95 GLY A N 1
ATOM 724 C CA . GLY A 1 95 ? -0.667 3.422 -17.920 1.00 81.62 95 GLY A CA 1
ATOM 725 C C . GLY A 1 95 ? -1.122 2.192 -17.133 1.00 81.62 95 GLY A C 1
ATOM 726 O O . GLY A 1 95 ? -2.178 2.241 -16.505 1.00 81.62 95 GLY A O 1
ATOM 727 N N . LYS A 1 96 ? -0.337 1.107 -17.098 1.00 89.12 96 LYS A N 1
ATOM 728 C CA . LYS A 1 96 ? -0.683 -0.118 -16.352 1.00 89.12 96 LYS A CA 1
ATOM 729 C C . LYS A 1 96 ? -0.324 -0.048 -14.871 1.00 89.12 96 LYS A C 1
ATOM 731 O O . LYS A 1 96 ? -0.864 -0.813 -14.074 1.00 89.12 96 LYS A O 1
ATOM 736 N N . GLN A 1 97 ? 0.550 0.882 -14.489 1.00 91.94 97 GLN A N 1
ATOM 737 C CA . GLN A 1 97 ? 1.129 0.974 -13.145 1.00 91.94 97 GLN A CA 1
ATOM 738 C C . GLN A 1 97 ? 0.049 1.150 -12.071 1.00 91.94 97 GLN A C 1
ATOM 740 O O . GLN A 1 97 ? 0.136 0.568 -10.994 1.00 91.94 97 GLN A O 1
ATOM 745 N N . ARG A 1 98 ? -1.014 1.912 -12.361 1.00 92.31 98 ARG A N 1
ATOM 746 C CA . ARG A 1 98 ? -2.127 2.106 -11.416 1.00 92.31 98 ARG A CA 1
ATOM 747 C C . ARG A 1 98 ? -2.925 0.822 -11.187 1.00 92.31 98 ARG A C 1
ATOM 749 O O . ARG A 1 98 ? -3.326 0.561 -10.055 1.00 92.31 98 ARG A O 1
ATOM 756 N N . GLY A 1 99 ? -3.105 0.015 -12.234 1.00 91.19 99 GLY A N 1
ATOM 757 C CA . GLY A 1 99 ? -3.692 -1.322 -12.139 1.00 91.19 99 GLY A CA 1
ATOM 758 C C . GLY A 1 99 ? -2.833 -2.245 -11.277 1.00 91.19 99 GLY A C 1
ATOM 759 O O . GLY A 1 99 ? -3.330 -2.790 -10.299 1.00 91.19 99 GLY A O 1
ATOM 760 N N . GLN A 1 100 ? -1.523 -2.300 -11.543 1.00 90.56 100 GLN A N 1
ATOM 761 C CA . GLN A 1 100 ? -0.570 -3.079 -10.738 1.00 90.56 100 GLN A CA 1
ATOM 762 C C . GLN A 1 100 ? -0.593 -2.674 -9.256 1.00 90.56 100 GLN A C 1
ATOM 764 O O . GLN A 1 100 ? -0.588 -3.530 -8.375 1.00 90.56 100 GLN A O 1
ATOM 769 N N . MET A 1 101 ? -0.680 -1.373 -8.966 1.00 91.00 101 MET A N 1
ATOM 770 C CA . MET A 1 101 ? -0.794 -0.867 -7.597 1.00 91.00 101 MET A CA 1
ATOM 771 C C . MET A 1 101 ? -2.105 -1.255 -6.915 1.00 91.00 101 MET A C 1
ATOM 773 O O . MET A 1 101 ? -2.101 -1.615 -5.735 1.00 91.00 101 MET A O 1
ATOM 777 N N . LYS A 1 102 ? -3.224 -1.185 -7.641 1.00 93.00 102 LYS A N 1
ATOM 778 C CA . LYS A 1 102 ? -4.526 -1.646 -7.153 1.00 93.00 102 LYS A CA 1
ATOM 779 C C . LYS A 1 102 ? -4.482 -3.137 -6.836 1.00 93.00 102 LYS A C 1
ATOM 781 O O . LYS A 1 102 ? -4.902 -3.523 -5.748 1.00 93.00 102 LYS A O 1
ATOM 786 N N . ASP A 1 103 ? -3.962 -3.948 -7.750 1.00 91.88 103 ASP A N 1
ATOM 787 C CA . ASP A 1 103 ? -3.886 -5.398 -7.581 1.00 91.88 103 ASP A CA 1
ATOM 788 C C . ASP A 1 103 ? -2.980 -5.752 -6.398 1.00 91.88 103 ASP A C 1
ATOM 790 O O . ASP A 1 103 ? -3.366 -6.547 -5.541 1.00 91.88 103 ASP A O 1
ATOM 794 N N . ALA A 1 104 ? -1.848 -5.055 -6.254 1.00 90.50 104 ALA A N 1
ATOM 795 C CA . ALA A 1 104 ? -0.979 -5.200 -5.093 1.00 90.50 104 ALA A CA 1
ATOM 796 C C . ALA A 1 104 ? -1.674 -4.841 -3.774 1.00 90.50 104 ALA A C 1
ATOM 798 O O . ALA A 1 104 ? -1.542 -5.543 -2.772 1.00 90.50 104 ALA A O 1
ATOM 799 N N . CYS A 1 105 ? -2.456 -3.763 -3.769 1.00 92.56 105 CYS A N 1
ATOM 800 C CA . CYS A 1 105 ? -3.227 -3.357 -2.603 1.00 92.56 105 CYS A CA 1
ATOM 801 C C . CYS A 1 105 ? -4.296 -4.384 -2.224 1.00 92.56 105 CYS A C 1
ATOM 803 O O . CYS A 1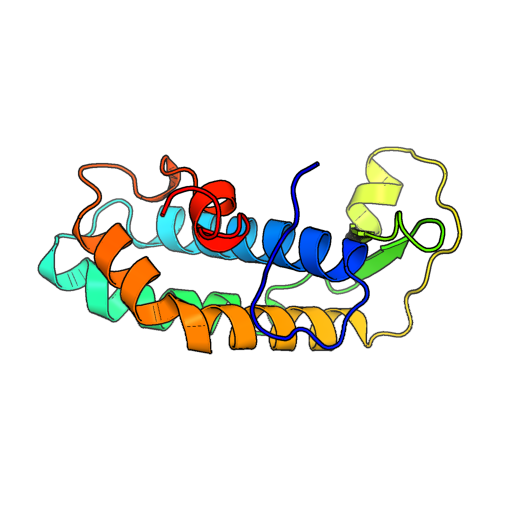 105 ? -4.468 -4.686 -1.043 1.00 92.56 105 CYS A O 1
ATOM 805 N N . LEU A 1 106 ? -4.998 -4.937 -3.214 1.00 92.69 106 LEU A N 1
ATOM 806 C CA . LEU A 1 106 ? -6.012 -5.963 -2.993 1.00 92.69 106 LEU A CA 1
ATOM 807 C C . LEU A 1 106 ? -5.392 -7.260 -2.467 1.00 92.69 106 LEU A C 1
ATOM 809 O O . LEU A 1 106 ? -5.898 -7.783 -1.482 1.00 92.69 106 LEU A O 1
ATOM 813 N N . ALA A 1 107 ? -4.265 -7.710 -3.022 1.00 90.12 107 ALA A N 1
ATOM 814 C CA . ALA A 1 107 ? -3.552 -8.892 -2.533 1.00 90.12 107 ALA A CA 1
ATOM 815 C C . ALA A 1 107 ? -3.083 -8.740 -1.071 1.00 90.12 107 ALA A C 1
ATOM 817 O O . ALA A 1 107 ? -3.202 -9.670 -0.268 1.00 90.12 107 ALA A O 1
ATOM 818 N N . ILE A 1 108 ? -2.617 -7.541 -0.693 1.00 89.50 108 ILE A N 1
ATOM 819 C CA . ILE A 1 108 ? -2.301 -7.209 0.704 1.00 89.50 108 ILE A CA 1
ATOM 820 C C . ILE A 1 108 ? -3.547 -7.337 1.586 1.00 89.50 108 ILE A C 1
ATOM 822 O O . ILE A 1 108 ? -3.475 -7.936 2.659 1.00 89.50 108 ILE A O 1
ATOM 826 N N . LEU A 1 109 ? -4.690 -6.788 1.163 1.00 91.06 109 LEU A N 1
ATOM 827 C CA . LEU A 1 109 ? -5.925 -6.869 1.947 1.00 91.06 109 LEU A CA 1
ATOM 828 C C . LEU A 1 109 ? -6.458 -8.290 2.057 1.00 91.06 109 LEU A C 1
ATOM 830 O O . LEU A 1 109 ? -6.867 -8.690 3.141 1.00 91.06 109 LEU A O 1
ATOM 834 N N . ASP A 1 110 ? -6.407 -9.067 0.987 1.00 90.81 110 ASP A N 1
ATOM 835 C CA . ASP A 1 110 ? -6.893 -10.443 1.014 1.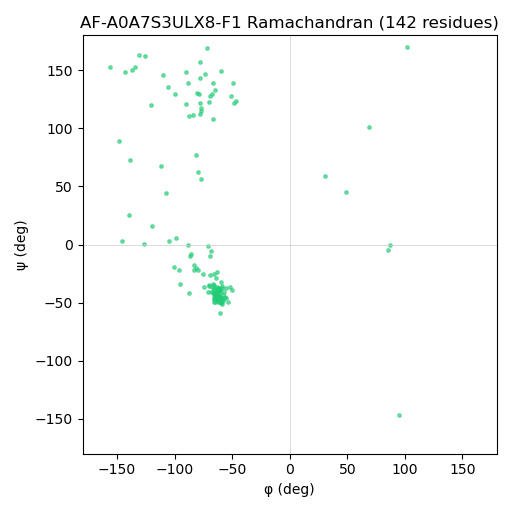00 90.81 110 ASP A CA 1
ATOM 836 C C . ASP A 1 110 ? -6.091 -11.312 2.000 1.00 90.81 110 ASP A C 1
ATOM 838 O O . ASP A 1 110 ? -6.626 -12.276 2.542 1.00 90.81 110 ASP A O 1
ATOM 842 N N . SER A 1 111 ? -4.848 -10.923 2.309 1.00 88.31 111 SER A N 1
ATOM 843 C CA . SER A 1 111 ? -4.001 -11.612 3.291 1.00 88.31 111 SER A CA 1
ATOM 844 C C . SER A 1 111 ? -4.042 -11.011 4.699 1.00 88.31 111 SER A C 1
ATOM 846 O O . SER A 1 111 ? -3.899 -11.743 5.673 1.00 88.31 111 SER A O 1
ATOM 848 N N . LEU A 1 112 ? -4.189 -9.687 4.828 1.00 90.88 112 LEU A N 1
ATOM 849 C CA . LEU A 1 112 ? -3.944 -8.965 6.086 1.00 90.88 112 LEU A CA 1
ATOM 850 C C . LEU A 1 112 ? -5.111 -8.086 6.554 1.00 90.88 112 LEU A C 1
ATOM 852 O O . LEU A 1 112 ? -4.981 -7.427 7.585 1.00 90.88 112 LEU A O 1
ATOM 856 N N . GLU A 1 113 ? -6.242 -8.021 5.842 1.00 91.94 113 GLU A N 1
ATOM 857 C CA . GLU A 1 113 ? -7.332 -7.088 6.179 1.00 91.94 113 GLU A CA 1
ATOM 858 C C . GLU A 1 113 ? -7.810 -7.252 7.627 1.00 91.94 113 GLU A C 1
ATOM 860 O O . GLU A 1 113 ? -7.931 -6.256 8.344 1.00 91.94 113 GLU A O 1
ATOM 865 N N . ASP A 1 114 ? -8.026 -8.485 8.088 1.00 92.44 114 ASP A N 1
ATOM 866 C CA . ASP A 1 114 ? -8.477 -8.747 9.458 1.00 92.44 114 ASP A CA 1
ATOM 867 C C . ASP A 1 114 ? -7.447 -8.316 10.509 1.00 92.44 114 ASP A C 1
ATOM 869 O O . ASP A 1 114 ? -7.811 -7.695 11.514 1.00 92.44 114 ASP A O 1
ATOM 873 N N . ASP A 1 115 ? -6.163 -8.565 10.259 1.00 92.44 115 ASP A N 1
ATOM 874 C CA . ASP A 1 115 ? -5.079 -8.178 11.161 1.00 92.44 115 ASP A CA 1
ATOM 875 C C . ASP A 1 115 ? -4.898 -6.658 11.208 1.00 92.44 115 ASP A C 1
ATOM 877 O O . ASP A 1 115 ? -4.746 -6.077 12.287 1.00 92.44 115 ASP A O 1
ATOM 881 N N . ILE A 1 116 ? -4.997 -5.984 10.058 1.00 91.75 116 ILE A N 1
ATOM 882 C CA . ILE A 1 116 ? -4.982 -4.520 9.967 1.00 91.75 116 ILE A CA 1
ATOM 883 C C . ILE A 1 116 ? -6.161 -3.940 10.757 1.00 91.75 116 ILE A C 1
ATOM 885 O O . ILE A 1 116 ? -5.969 -3.038 11.576 1.00 91.75 116 ILE A O 1
ATOM 889 N N . VAL A 1 117 ? -7.377 -4.456 10.558 1.00 92.88 117 VAL A N 1
ATOM 890 C CA . VAL A 1 117 ? -8.585 -3.983 11.256 1.00 92.88 117 VAL A CA 1
ATOM 891 C C . VAL A 1 117 ? -8.451 -4.177 12.764 1.00 92.88 117 VAL A C 1
ATOM 893 O O . VAL A 1 117 ? -8.666 -3.232 13.529 1.00 92.88 117 VAL A O 1
ATOM 896 N N . LYS A 1 118 ? -8.015 -5.361 13.201 1.00 91.88 118 LYS A N 1
ATOM 897 C CA . LYS A 1 118 ? -7.755 -5.665 14.611 1.00 91.88 118 LYS A CA 1
ATOM 898 C C . LYS A 1 118 ? -6.715 -4.714 15.202 1.00 91.88 118 LYS A C 1
ATOM 900 O O . LYS A 1 118 ? -6.925 -4.168 16.288 1.00 91.88 118 LYS A O 1
ATOM 905 N N . GLN A 1 119 ? -5.631 -4.439 14.479 1.00 91.81 119 GLN A N 1
ATOM 906 C CA . GLN A 1 119 ? -4.605 -3.493 14.914 1.00 91.81 119 GLN A CA 1
ATOM 907 C C . GLN A 1 119 ? -5.161 -2.064 15.045 1.00 91.81 119 GLN A C 1
ATOM 909 O O . GLN A 1 119 ? -4.850 -1.358 16.012 1.00 91.81 119 GLN A O 1
ATOM 914 N N . VAL A 1 120 ? -6.035 -1.626 14.130 1.00 90.69 120 VAL A N 1
ATOM 915 C CA . VAL A 1 120 ? -6.715 -0.320 14.218 1.00 90.69 120 VAL A CA 1
ATOM 916 C C . VAL A 1 120 ? -7.581 -0.223 15.481 1.00 90.69 120 VAL A C 1
ATOM 918 O O . VAL A 1 120 ? -7.539 0.795 16.182 1.00 90.69 120 VAL A O 1
ATOM 921 N N . GLU A 1 121 ? -8.348 -1.267 15.798 1.00 90.31 121 GLU A N 1
ATOM 922 C CA . GLU A 1 121 ? -9.215 -1.322 16.984 1.00 90.31 121 GLU A CA 1
ATOM 923 C C . GLU A 1 121 ? -8.432 -1.344 18.301 1.00 90.31 121 GLU A C 1
ATOM 925 O O . GLU A 1 121 ? -8.878 -0.786 19.310 1.00 90.31 121 GLU A O 1
ATOM 930 N N . GLN A 1 122 ? -7.261 -1.983 18.297 1.00 88.44 122 GLN A N 1
ATOM 931 C CA . GLN A 1 122 ? -6.365 -2.065 19.449 1.00 88.44 122 GLN A CA 1
ATOM 932 C C . GLN A 1 122 ? -5.530 -0.796 19.648 1.00 88.44 122 GLN A C 1
ATOM 934 O O . GLN A 1 122 ? -5.076 -0.526 20.763 1.00 88.44 122 GLN A O 1
ATOM 939 N N . THR A 1 123 ? -5.349 0.011 18.600 1.00 85.69 123 THR A N 1
ATOM 940 C CA . THR A 1 123 ? -4.539 1.228 18.674 1.00 85.69 123 THR A CA 1
ATOM 941 C C . THR A 1 123 ? -5.187 2.263 19.595 1.00 85.69 123 THR A C 1
ATOM 943 O O . THR A 1 123 ? -6.192 2.912 19.267 1.00 85.69 123 THR A O 1
ATOM 946 N N . LYS A 1 124 ? -4.561 2.448 20.762 1.00 76.75 124 LYS A N 1
ATOM 947 C CA . LYS A 1 124 ? -4.853 3.529 21.705 1.00 76.75 124 LYS A CA 1
ATOM 948 C C . LYS A 1 124 ? -4.218 4.818 21.171 1.00 76.75 124 LYS A C 1
ATOM 950 O O . LYS A 1 124 ? -3.008 4.890 21.001 1.00 76.75 124 LYS A O 1
ATOM 955 N N . GLY A 1 125 ? -5.035 5.829 20.874 1.00 76.06 125 GLY A N 1
ATOM 956 C CA . GLY A 1 125 ? -4.575 7.107 20.316 1.00 76.06 125 GLY A CA 1
ATOM 957 C C . GLY A 1 125 ? -4.654 7.198 18.786 1.00 76.06 125 GLY A C 1
ATOM 958 O O . GLY A 1 125 ? -5.586 6.677 18.165 1.00 76.06 125 GLY A O 1
ATOM 959 N N . ARG A 1 126 ? -3.711 7.931 18.175 1.00 80.88 126 ARG A N 1
ATOM 960 C CA . ARG A 1 126 ? -3.732 8.258 16.740 1.00 80.88 126 ARG A CA 1
ATOM 961 C C . ARG A 1 126 ? -3.267 7.070 15.898 1.00 80.88 126 ARG A C 1
ATOM 963 O O . ARG A 1 126 ? -2.080 6.773 15.845 1.00 80.88 126 ARG A O 1
ATOM 970 N N . VAL A 1 127 ? -4.195 6.500 15.132 1.00 85.50 127 VAL A N 1
ATOM 971 C CA . VAL A 1 127 ? -3.958 5.394 14.182 1.00 85.50 127 VAL A CA 1
ATOM 972 C C . VAL A 1 127 ? -2.773 5.670 13.241 1.00 85.50 127 VAL A C 1
ATOM 974 O O . VAL A 1 127 ? -1.952 4.796 12.992 1.00 85.50 127 VAL A O 1
ATOM 977 N N . GLY A 1 128 ? -2.607 6.912 12.777 1.00 84.19 128 GLY A N 1
ATOM 978 C CA . GLY A 1 128 ? -1.506 7.291 11.882 1.00 84.19 128 GLY A CA 1
ATOM 979 C C . GLY A 1 128 ? -0.092 7.289 12.473 1.00 84.19 128 GLY A C 1
ATOM 980 O O . GLY A 1 128 ? 0.850 7.468 11.702 1.00 84.19 128 GLY A O 1
ATOM 981 N N . GLY A 1 129 ? 0.055 7.149 13.797 1.00 84.00 129 GLY A N 1
ATOM 982 C CA . GLY A 1 129 ? 1.354 7.057 14.474 1.00 84.00 129 GLY A CA 1
ATOM 983 C C . GLY A 1 129 ? 1.917 5.635 14.552 1.00 84.00 129 GLY A C 1
ATOM 984 O O . GLY A 1 129 ? 3.069 5.462 14.930 1.00 84.00 129 GLY A O 1
ATOM 985 N N . TYR A 1 130 ? 1.121 4.623 14.201 1.00 86.69 130 TYR A N 1
ATOM 986 C CA . TYR A 1 130 ? 1.581 3.240 14.130 1.00 86.69 130 TYR A CA 1
ATOM 987 C C . TYR A 1 130 ? 2.479 3.021 12.899 1.00 86.69 130 TYR A C 1
ATOM 989 O O . TYR A 1 130 ? 2.275 3.649 11.855 1.00 86.69 130 TYR A O 1
ATOM 997 N N . ASN A 1 131 ? 3.477 2.139 13.014 1.00 88.06 131 ASN A N 1
ATOM 998 C CA . ASN A 1 131 ? 4.389 1.818 11.914 1.00 88.06 131 ASN A CA 1
ATOM 999 C C . ASN A 1 131 ? 3.747 0.791 10.963 1.00 88.06 131 ASN A C 1
ATOM 1001 O O . ASN A 1 131 ? 4.054 -0.398 11.003 1.00 88.06 131 ASN A O 1
ATOM 1005 N N . TRP A 1 132 ? 2.822 1.280 10.134 1.00 88.31 132 TRP A N 1
ATOM 1006 C CA . TRP A 1 132 ? 2.061 0.473 9.175 1.00 88.31 132 TRP A CA 1
ATOM 1007 C C . TRP A 1 132 ? 2.937 -0.200 8.126 1.00 88.31 132 TRP A C 1
ATOM 1009 O O . TRP A 1 132 ? 2.677 -1.340 7.777 1.00 88.31 132 TRP A O 1
ATOM 1019 N N . GLU A 1 133 ? 3.983 0.472 7.654 1.00 88.31 133 GLU A N 1
ATOM 1020 C CA . GLU A 1 133 ? 4.891 -0.093 6.656 1.00 88.31 133 GLU A CA 1
ATOM 1021 C C . GLU A 1 133 ? 5.625 -1.314 7.213 1.00 88.31 133 GLU A C 1
ATOM 1023 O O . GLU A 1 133 ? 5.621 -2.371 6.590 1.00 88.31 133 GLU A O 1
ATOM 1028 N N . LYS A 1 134 ? 6.159 -1.223 8.440 1.00 86.56 134 LYS A N 1
ATOM 1029 C CA . LYS A 1 134 ? 6.774 -2.382 9.097 1.00 86.56 134 LYS A CA 1
ATOM 1030 C C . LYS A 1 134 ? 5.775 -3.520 9.312 1.00 86.56 134 LYS A C 1
ATOM 1032 O O . LYS A 1 134 ? 6.144 -4.676 9.187 1.00 86.56 134 LYS A O 1
ATOM 1037 N N . PHE A 1 135 ? 4.538 -3.197 9.668 1.00 87.06 135 PHE A N 1
ATOM 1038 C CA . PHE A 1 135 ? 3.508 -4.199 9.933 1.00 87.06 135 PHE A CA 1
ATOM 1039 C C . PHE A 1 135 ? 3.020 -4.915 8.668 1.00 87.06 135 PHE A C 1
ATOM 1041 O O . PHE A 1 135 ? 2.811 -6.121 8.704 1.00 87.06 135 PHE A O 1
ATOM 1048 N N . ILE A 1 136 ? 2.840 -4.174 7.572 1.00 87.75 136 ILE A N 1
ATOM 1049 C CA . ILE A 1 136 ? 2.255 -4.681 6.325 1.00 87.75 136 ILE A CA 1
ATOM 1050 C C . ILE A 1 136 ? 3.328 -5.290 5.416 1.00 87.75 136 ILE A C 1
ATOM 1052 O O . ILE A 1 136 ? 3.091 -6.320 4.797 1.00 87.75 136 ILE A O 1
ATOM 1056 N N . CYS A 1 137 ? 4.496 -4.652 5.312 1.00 84.00 137 CYS A N 1
ATOM 1057 C CA . CYS A 1 137 ? 5.470 -4.957 4.262 1.00 84.00 137 CYS A CA 1
ATOM 1058 C C . CYS A 1 137 ? 6.622 -5.844 4.708 1.00 84.00 137 CYS A C 1
ATOM 1060 O O . CYS A 1 137 ? 7.284 -6.446 3.864 1.00 84.00 137 CYS A O 1
ATOM 1062 N N . VAL A 1 138 ? 6.887 -5.940 6.011 1.00 78.25 138 VAL A N 1
ATOM 1063 C CA . VAL A 1 138 ? 7.949 -6.811 6.515 1.00 78.25 138 VAL A CA 1
ATOM 1064 C C . VAL A 1 138 ? 7.356 -8.174 6.805 1.00 78.25 138 VAL A C 1
ATOM 1066 O O . VAL A 1 138 ? 6.460 -8.306 7.635 1.00 78.25 138 VAL A O 1
ATOM 1069 N N . SER A 1 139 ? 7.899 -9.186 6.132 1.00 56.59 139 SER A N 1
ATOM 1070 C CA . SER A 1 139 ? 7.622 -10.589 6.418 1.00 56.59 139 SER A CA 1
ATOM 1071 C C . SER A 1 139 ? 7.706 -10.860 7.924 1.00 56.59 139 SER A C 1
ATOM 1073 O O . SER A 1 139 ? 8.749 -10.628 8.539 1.00 56.59 139 SER A O 1
ATOM 1075 N N . GLN A 1 140 ? 6.634 -11.389 8.522 1.00 51.12 140 GLN A N 1
ATOM 1076 C CA . GLN A 1 140 ? 6.687 -11.903 9.896 1.00 51.12 140 GLN A CA 1
ATOM 1077 C C . GLN A 1 140 ? 7.504 -13.207 10.012 1.00 51.12 140 GLN A C 1
ATOM 1079 O O . GLN A 1 140 ? 7.710 -13.696 11.121 1.00 51.12 140 GLN A O 1
ATOM 1084 N N . ASN A 1 141 ? 8.044 -13.749 8.910 1.00 36.84 141 ASN A N 1
ATOM 1085 C CA . ASN A 1 141 ? 8.862 -14.968 8.911 1.00 36.84 141 ASN A CA 1
ATOM 1086 C C . ASN A 1 141 ? 10.310 -14.698 9.355 1.00 36.84 141 ASN A C 1
ATOM 1088 O O . ASN A 1 141 ? 11.256 -14.890 8.592 1.00 36.84 141 ASN A O 1
ATOM 1092 N N . GLY A 1 142 ? 10.481 -14.238 10.594 1.00 34.34 142 GLY A N 1
ATOM 1093 C CA . GLY A 1 142 ? 11.793 -14.004 11.200 1.00 34.34 142 GLY A CA 1
ATOM 1094 C C . GLY A 1 142 ? 11.890 -14.268 12.703 1.00 34.34 142 GLY A C 1
ATOM 1095 O O . GLY A 1 142 ? 12.956 -14.030 13.257 1.00 34.34 142 GLY A O 1
ATOM 1096 N N . TYR A 1 143 ? 10.825 -14.746 13.356 1.00 30.34 143 TYR A N 1
ATOM 1097 C CA . TYR A 1 143 ? 10.870 -15.284 14.721 1.00 30.34 143 TYR A CA 1
ATOM 1098 C C . TYR A 1 143 ? 9.816 -16.390 14.877 1.00 30.34 143 TYR A C 1
ATOM 1100 O O . TYR A 1 143 ? 8.672 -16.127 15.243 1.00 30.34 143 TYR A O 1
ATOM 1108 N N . GLY A 1 144 ? 10.234 -17.616 14.569 1.00 30.05 144 GLY A N 1
ATOM 1109 C CA . GLY A 1 144 ? 9.684 -18.872 15.072 1.00 30.05 144 GLY A CA 1
ATOM 1110 C C . GLY A 1 144 ? 10.848 -19.697 15.592 1.00 30.05 144 GLY A C 1
ATOM 1111 O O . GLY A 1 144 ? 11.856 -19.760 14.852 1.00 30.05 144 GLY A O 1
#

Foldseek 3Di:
DFFFCLDDQPDARQALLQLLLVLLVLLLVQLQVPCQPPDLVVQLVVSLVSLLVSLPLVVDAQQWKWFDDVVNIHIDRPVVPVVVDDDTHPIDRPRCVSVSSSVSSVSLCVPCVVVLSVVRSVDDHGSSVDPSSCVRTGDPPPDD

Sequence (144 aa):
TWSCAPAQLDLADDLACSACSFVSRSMRLLLSSKLKYKNKSEKGPNARKLLRDACKEDRYPSQLAVIGDPGKQEFVDFQDVMNNGGTVTNMVMDGKQRGQMKDACLAILDSLEDDIVKQVEQTKGRVGGYNWEKFICVSQNGYG

Solvent-accessible surface area (backbone atoms only — not comparable to full-atom values): 8165 Å² total; per-residue (Å²): 134,88,63,48,51,58,59,88,55,99,51,58,66,38,40,43,36,35,42,37,48,53,42,32,50,48,37,37,54,50,48,28,70,73,48,63,86,54,56,63,86,57,36,38,70,49,39,52,53,48,47,59,57,45,32,37,51,87,68,46,59,93,54,34,26,36,33,41,55,94,86,56,28,34,71,42,48,48,65,60,48,64,75,68,67,69,90,82,46,70,72,46,72,86,72,54,51,38,56,55,46,22,53,48,36,46,40,42,41,79,74,38,43,68,62,53,30,51,50,56,48,65,46,84,72,60,60,52,75,55,68,46,45,62,67,65,29,42,50,77,90,80,80,132

pLDDT: mean 83.34, std 13.74, range [30.05, 94.25]

Organism: Oxyrrhis marina (NCBI:txid2969)

Mean predicted aligned error: 6.44 Å

Radius of gyration: 15.73 Å; Cα contacts (8 Å, |Δi|>4): 193; chains: 1; bounding box: 35×38×42 Å